Protein AF-A0A957TIJ0-F1 (afdb_monomer_lite)

Sequence (50 aa):
AGIAVGISGAAAIGAMAEKPEILGRALIVVGLAEGIAIYGLIISFMILTQ

Secondary structure (DSSP, 8-state):
-HHHHHHHHHHHHHHHHH-GGGHHHHHHHHHHHHHHHHHHHHHHHHHHT-

Radius of gyration: 14.34 Å; chains: 1; bounding box: 30×15×40 Å

pLDDT: mean 89.87, std 4.99, range [64.06, 96.25]

Structure (mmCIF, N/CA/C/O backbone):
data_AF-A0A957TIJ0-F1
#
_entry.id   AF-A0A957TIJ0-F1
#
loop_
_atom_site.group_PDB
_atom_site.id
_atom_site.type_symbol
_atom_site.label_atom_id
_atom_site.label_alt_id
_atom_site.label_comp_id
_atom_site.label_asym_id
_atom_site.label_entity_id
_atom_site.label_seq_id
_atom_site.pdbx_PDB_ins_code
_atom_site.Cartn_x
_atom_site.Cartn_y
_atom_site.Cartn_z
_atom_site.occupancy
_atom_site.B_iso_or_equiv
_atom_site.auth_seq_id
_atom_site.auth_comp_id
_atom_site.auth_asym_id
_atom_site.auth_atom_id
_atom_site.pdbx_PDB_model_num
ATOM 1 N N . ALA A 1 1 ? -7.161 -2.100 -0.896 1.00 75.25 1 ALA A N 1
ATOM 2 C CA . ALA A 1 1 ? -5.755 -1.649 -0.849 1.00 75.25 1 ALA A CA 1
ATOM 3 C C . ALA A 1 1 ? -4.813 -2.677 -1.473 1.00 75.25 1 ALA A C 1
ATOM 5 O O . ALA A 1 1 ? -4.296 -2.404 -2.543 1.00 75.25 1 ALA A O 1
ATOM 6 N N . GLY A 1 2 ? -4.658 -3.874 -0.888 1.00 84.75 2 GLY A N 1
ATOM 7 C CA . GLY A 1 2 ? -3.622 -4.836 -1.304 1.00 84.75 2 GLY A CA 1
ATOM 8 C C . GLY A 1 2 ? -3.598 -5.215 -2.791 1.00 84.75 2 GLY A C 1
ATOM 9 O O . GLY A 1 2 ? -2.532 -5.223 -3.389 1.00 84.75 2 GLY A O 1
ATOM 10 N N . ILE A 1 3 ? -4.756 -5.456 -3.416 1.00 90.44 3 ILE A N 1
ATOM 11 C CA . ILE A 1 3 ? -4.818 -5.819 -4.846 1.00 90.44 3 ILE A CA 1
ATOM 12 C C . ILE A 1 3 ? -4.354 -4.656 -5.735 1.00 90.44 3 ILE A C 1
ATOM 14 O O . ILE A 1 3 ? -3.512 -4.843 -6.607 1.00 90.44 3 ILE A O 1
ATOM 18 N N . ALA A 1 4 ? -4.868 -3.447 -5.490 1.00 89.00 4 ALA A N 1
ATOM 19 C CA . ALA A 1 4 ? -4.502 -2.260 -6.261 1.00 89.00 4 ALA A CA 1
ATOM 20 C C . ALA A 1 4 ? -3.013 -1.924 -6.100 1.00 89.00 4 ALA A C 1
ATOM 22 O O . ALA A 1 4 ? -2.328 -1.743 -7.101 1.00 89.00 4 ALA A O 1
ATOM 23 N N . VAL A 1 5 ? -2.511 -1.937 -4.858 1.00 90.88 5 VAL A N 1
ATOM 24 C CA . VAL A 1 5 ? -1.095 -1.704 -4.536 1.00 90.88 5 VAL A CA 1
ATOM 25 C C . VAL A 1 5 ? -0.199 -2.768 -5.170 1.00 90.88 5 VAL A C 1
ATOM 27 O O . VAL A 1 5 ? 0.833 -2.427 -5.739 1.00 90.88 5 VAL A O 1
ATOM 30 N N . GLY A 1 6 ? -0.598 -4.043 -5.135 1.00 91.31 6 GLY A N 1
ATOM 31 C CA . GLY A 1 6 ? 0.154 -5.139 -5.747 1.00 91.31 6 GLY A CA 1
ATOM 32 C C . GLY A 1 6 ? 0.276 -4.995 -7.264 1.00 91.31 6 GLY A C 1
ATOM 33 O O . GLY A 1 6 ? 1.370 -5.137 -7.808 1.00 91.31 6 GLY A O 1
ATOM 34 N N . ILE A 1 7 ? -0.817 -4.634 -7.943 1.00 93.44 7 ILE A N 1
ATOM 35 C CA . ILE A 1 7 ? -0.815 -4.404 -9.395 1.00 93.44 7 ILE A CA 1
ATOM 36 C C . ILE A 1 7 ? 0.004 -3.153 -9.744 1.00 93.44 7 ILE A C 1
ATOM 38 O O . ILE A 1 7 ? 0.875 -3.216 -10.613 1.00 93.44 7 ILE A O 1
ATOM 42 N N . SER A 1 8 ? -0.222 -2.027 -9.055 1.00 90.88 8 SER A N 1
ATOM 43 C CA . SER A 1 8 ? 0.524 -0.788 -9.309 1.00 90.88 8 SER A CA 1
ATOM 44 C C . SER A 1 8 ? 2.009 -0.926 -8.978 1.00 90.88 8 SER A C 1
ATOM 46 O O . SER A 1 8 ? 2.845 -0.379 -9.688 1.00 90.88 8 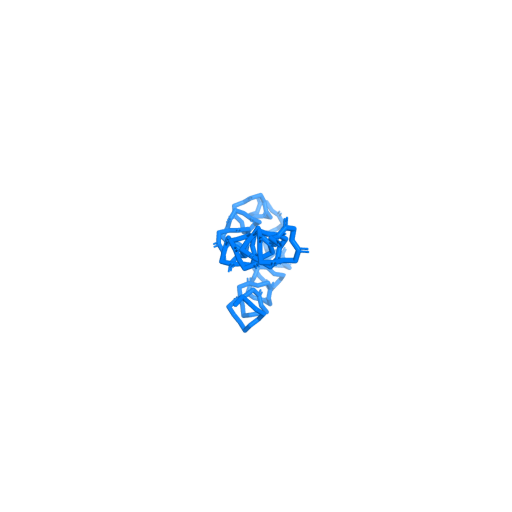SER A O 1
ATOM 48 N N . GLY A 1 9 ? 2.342 -1.677 -7.927 1.00 91.56 9 GLY A N 1
ATOM 49 C CA . GLY A 1 9 ? 3.712 -1.954 -7.510 1.00 91.56 9 GLY A CA 1
ATOM 50 C C . GLY A 1 9 ? 4.442 -2.832 -8.521 1.00 91.56 9 GLY A C 1
ATOM 51 O O . GLY A 1 9 ? 5.543 -2.488 -8.936 1.00 91.56 9 GLY A O 1
ATOM 52 N N . ALA A 1 10 ? 3.811 -3.909 -8.997 1.00 92.56 10 ALA A N 1
ATOM 53 C CA . ALA A 1 10 ? 4.387 -4.754 -10.043 1.00 92.56 10 ALA A CA 1
ATOM 54 C C . ALA A 1 10 ? 4.649 -3.963 -11.338 1.00 92.56 10 ALA A C 1
ATOM 56 O O . ALA A 1 10 ? 5.731 -4.066 -11.918 1.00 92.56 10 ALA A O 1
ATOM 57 N N . ALA A 1 11 ? 3.700 -3.116 -11.750 1.00 91.50 11 ALA A N 1
ATOM 58 C CA . ALA A 1 11 ? 3.869 -2.234 -12.903 1.00 91.50 11 ALA A CA 1
ATOM 59 C C . ALA A 1 11 ? 4.987 -1.197 -12.688 1.00 91.50 11 ALA A C 1
ATOM 61 O O . ALA A 1 11 ? 5.792 -0.969 -13.589 1.00 91.50 11 ALA A O 1
ATOM 62 N N . ALA A 1 12 ? 5.078 -0.604 -11.494 1.00 91.62 12 ALA A N 1
ATOM 63 C CA . ALA A 1 12 ? 6.122 0.353 -11.132 1.00 91.62 12 ALA A CA 1
ATOM 64 C C . ALA A 1 12 ? 7.526 -0.267 -11.186 1.00 91.62 12 ALA A C 1
ATOM 66 O O . ALA A 1 12 ? 8.438 0.335 -11.750 1.00 91.62 12 ALA A O 1
ATOM 67 N N . ILE A 1 13 ? 7.695 -1.477 -10.643 1.00 91.88 13 ILE A N 1
ATOM 68 C CA . ILE A 1 13 ? 8.973 -2.199 -10.664 1.00 91.88 13 ILE A CA 1
ATOM 69 C C . ILE A 1 13 ? 9.360 -2.590 -12.094 1.00 91.88 13 ILE A C 1
ATOM 71 O O . ILE A 1 13 ? 10.511 -2.394 -12.480 1.00 91.88 13 ILE A O 1
ATOM 75 N N . GLY A 1 14 ? 8.409 -3.071 -12.902 1.00 91.69 14 GLY A N 1
ATOM 76 C CA . GLY A 1 14 ? 8.657 -3.375 -14.314 1.00 91.69 1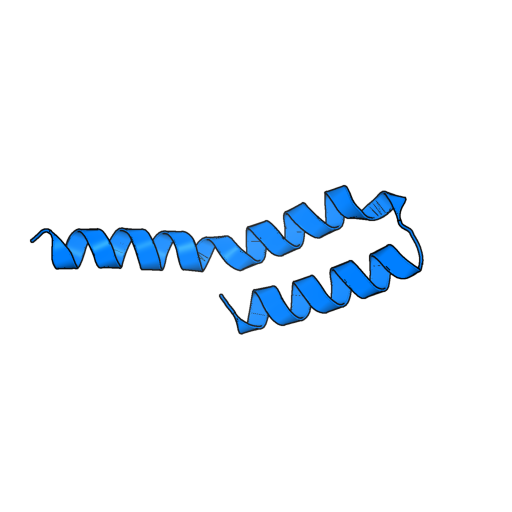4 GLY A CA 1
ATOM 77 C C . GLY A 1 14 ? 9.071 -2.138 -15.115 1.00 91.69 14 GLY A C 1
ATOM 78 O O . GLY A 1 14 ? 10.037 -2.175 -15.869 1.00 91.69 14 GLY A O 1
ATOM 79 N N . ALA A 1 15 ? 8.398 -1.009 -14.897 1.00 90.06 15 ALA A N 1
ATOM 80 C CA . ALA A 1 15 ? 8.712 0.235 -15.589 1.00 90.06 15 ALA A CA 1
ATOM 81 C C . ALA A 1 15 ? 10.062 0.833 -15.132 1.00 90.06 15 ALA A C 1
ATOM 83 O O . ALA A 1 15 ? 10.799 1.385 -15.948 1.00 90.06 15 ALA A O 1
ATOM 84 N N . MET A 1 16 ? 10.421 0.674 -13.852 1.00 89.25 16 MET A N 1
ATOM 85 C CA . MET A 1 16 ? 11.730 1.058 -13.312 1.00 89.25 16 MET A CA 1
ATOM 86 C C . MET A 1 16 ? 12.875 0.229 -13.903 1.00 89.25 16 MET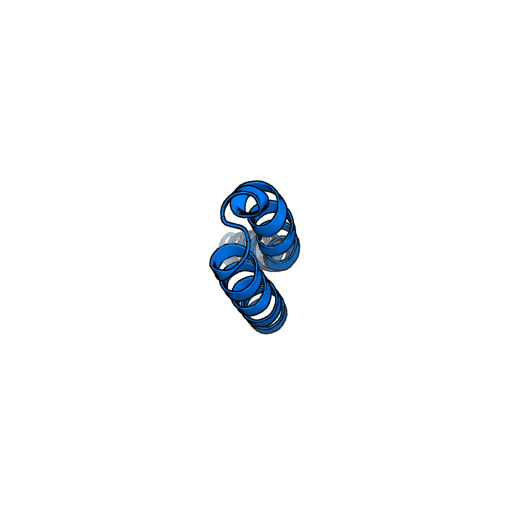 A C 1
ATOM 88 O O . MET A 1 16 ? 13.956 0.775 -14.115 1.00 89.25 16 MET A O 1
ATOM 92 N N . ALA A 1 17 ? 12.652 -1.062 -14.173 1.00 89.38 17 ALA A N 1
ATOM 93 C CA . ALA A 1 17 ? 13.668 -1.926 -14.776 1.00 89.38 17 ALA A CA 1
ATOM 94 C C . ALA A 1 17 ? 14.114 -1.415 -16.157 1.00 89.38 17 ALA A C 1
ATOM 96 O O . ALA A 1 17 ? 15.276 -1.571 -16.522 1.00 89.38 17 ALA A O 1
ATOM 97 N N . GLU A 1 18 ? 13.208 -0.764 -16.890 1.00 90.56 18 GLU A N 1
ATOM 98 C CA . GLU A 1 18 ? 13.495 -0.188 -18.204 1.00 90.56 18 GLU A CA 1
ATOM 99 C C . GLU A 1 18 ? 13.929 1.283 -18.128 1.00 90.56 18 GLU A C 1
ATOM 101 O O . GLU A 1 18 ? 14.774 1.730 -18.901 1.00 90.56 18 GLU A O 1
ATOM 106 N N . LYS A 1 19 ? 13.349 2.050 -17.195 1.00 92.31 19 LYS A N 1
ATOM 107 C CA . LYS A 1 19 ? 13.615 3.481 -16.998 1.00 92.31 19 LYS A CA 1
ATOM 108 C C . LYS A 1 19 ? 13.737 3.789 -15.500 1.00 92.31 19 LYS A C 1
ATOM 110 O O . LYS A 1 19 ? 12.740 4.107 -14.855 1.00 92.31 19 LYS A O 1
ATOM 115 N N . PRO A 1 20 ? 14.938 3.766 -14.905 1.00 86.69 20 PRO A N 1
ATOM 116 C CA . PRO A 1 20 ? 15.090 4.002 -13.465 1.00 86.69 20 PRO A CA 1
ATOM 117 C C . PRO A 1 20 ? 14.662 5.420 -13.042 1.00 86.69 20 PRO A C 1
ATOM 119 O O . PRO A 1 20 ? 14.245 5.646 -11.908 1.00 86.69 20 PRO A O 1
ATOM 122 N N . GLU A 1 21 ? 14.690 6.374 -13.974 1.00 91.75 21 GLU A N 1
ATOM 123 C CA . GLU A 1 21 ? 14.315 7.780 -13.781 1.00 91.75 21 GLU A CA 1
ATOM 124 C C . GLU A 1 21 ? 12.846 7.973 -13.361 1.00 91.75 21 GLU A C 1
ATOM 126 O O . GLU A 1 21 ? 12.502 8.970 -12.723 1.00 91.75 21 GLU A O 1
ATOM 131 N N . ILE A 1 22 ? 11.955 7.038 -13.722 1.00 89.81 22 ILE A N 1
ATOM 132 C CA . ILE A 1 22 ? 10.514 7.175 -13.461 1.00 89.81 22 ILE A CA 1
ATOM 133 C C . ILE A 1 22 ? 10.091 6.677 -12.076 1.00 89.81 22 ILE A C 1
ATOM 135 O O . ILE A 1 22 ? 8.921 6.845 -11.725 1.00 89.81 22 ILE A O 1
ATOM 139 N N . LEU A 1 23 ? 11.020 6.140 -11.268 1.00 86.19 23 LEU A N 1
ATOM 140 C CA . LEU A 1 23 ? 10.766 5.654 -9.905 1.00 86.19 23 LEU A CA 1
ATOM 141 C C . LEU A 1 23 ? 9.920 6.648 -9.096 1.00 86.19 23 LEU A C 1
ATOM 143 O O . LEU A 1 23 ? 8.886 6.278 -8.546 1.00 86.19 23 LEU A O 1
ATOM 147 N N . GLY A 1 24 ? 10.323 7.921 -9.060 1.00 86.69 24 GLY A N 1
ATOM 148 C CA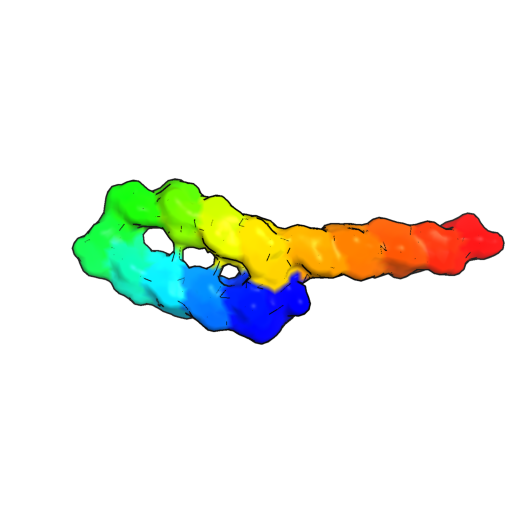 . GLY A 1 24 ? 9.640 8.935 -8.253 1.00 86.69 24 GLY A CA 1
ATOM 149 C C . GLY A 1 24 ? 8.177 9.147 -8.655 1.00 86.69 24 GLY A C 1
ATOM 150 O O . GLY A 1 24 ? 7.317 9.306 -7.795 1.00 86.69 24 GLY A O 1
ATOM 151 N N . ARG A 1 25 ? 7.863 9.082 -9.956 1.00 89.81 25 ARG A N 1
ATOM 152 C CA . ARG A 1 25 ? 6.480 9.191 -10.455 1.00 89.81 25 ARG A CA 1
ATOM 153 C C . ARG A 1 25 ? 5.687 7.915 -10.195 1.00 89.81 25 ARG A C 1
ATOM 155 O O . ARG A 1 25 ? 4.511 7.986 -9.850 1.00 89.81 25 ARG A O 1
ATOM 162 N N . ALA A 1 26 ? 6.332 6.760 -10.330 1.00 89.12 26 ALA A N 1
ATOM 163 C CA . ALA A 1 26 ? 5.713 5.468 -10.080 1.00 89.12 26 ALA A CA 1
ATOM 164 C C . ALA A 1 26 ? 5.327 5.302 -8.597 1.00 89.12 26 ALA A C 1
A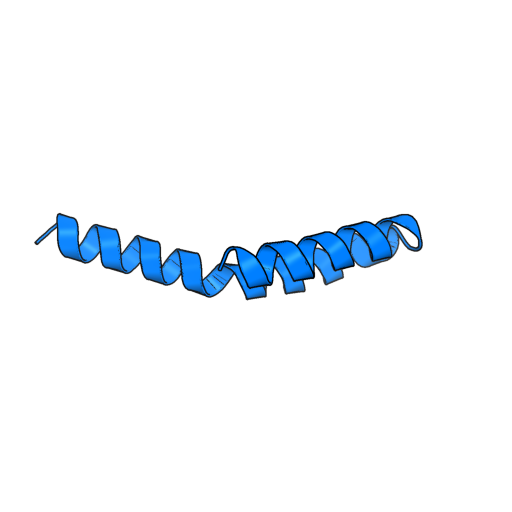TOM 166 O O . ALA A 1 26 ? 4.225 4.845 -8.299 1.00 89.12 26 ALA A O 1
ATOM 167 N N . LEU A 1 27 ? 6.173 5.767 -7.672 1.00 89.31 27 LEU A N 1
ATOM 168 C CA . LEU A 1 27 ? 5.892 5.750 -6.233 1.00 89.31 27 LEU A CA 1
ATOM 169 C C . LEU A 1 27 ? 4.671 6.594 -5.846 1.00 89.31 27 LEU A C 1
ATOM 171 O O . LEU A 1 27 ? 3.920 6.188 -4.964 1.00 89.31 27 LEU A O 1
ATOM 175 N N . ILE A 1 28 ? 4.417 7.718 -6.525 1.00 90.75 28 ILE A N 1
ATOM 176 C CA . ILE A 1 28 ? 3.207 8.526 -6.292 1.00 90.75 28 ILE A CA 1
ATOM 177 C C . ILE A 1 28 ? 1.949 7.710 -6.611 1.00 90.75 28 ILE A C 1
ATOM 179 O O . ILE A 1 28 ? 0.994 7.719 -5.841 1.00 90.75 28 ILE A O 1
ATOM 183 N N . VAL A 1 29 ? 1.951 6.966 -7.719 1.00 88.81 29 VAL A N 1
ATOM 184 C CA . VAL A 1 29 ? 0.803 6.144 -8.133 1.00 88.81 29 VAL A CA 1
ATOM 185 C C . VAL A 1 29 ? 0.575 4.980 -7.166 1.00 88.81 29 VAL A C 1
ATOM 187 O O . VAL A 1 29 ? -0.565 4.715 -6.788 1.00 88.81 29 VAL A O 1
ATOM 190 N N . VAL A 1 30 ? 1.650 4.321 -6.724 1.00 89.56 30 VAL A N 1
ATOM 191 C CA . VAL A 1 30 ? 1.570 3.245 -5.723 1.00 89.56 30 VAL A CA 1
ATOM 192 C C . VAL A 1 30 ? 1.055 3.781 -4.382 1.00 89.56 30 VAL A C 1
ATOM 194 O O . VAL A 1 30 ? 0.155 3.184 -3.797 1.00 89.56 30 VAL A O 1
ATOM 197 N N . GLY A 1 31 ? 1.545 4.941 -3.935 1.00 88.88 31 GLY A N 1
ATOM 198 C CA . GLY A 1 31 ? 1.078 5.589 -2.706 1.00 88.88 31 GLY A CA 1
ATOM 199 C C . GLY A 1 31 ? -0.390 6.026 -2.777 1.00 88.88 31 GLY A C 1
ATOM 200 O O . GLY A 1 31 ? -1.138 5.844 -1.818 1.00 88.88 31 GLY A O 1
ATOM 201 N N . LEU A 1 32 ? -0.851 6.521 -3.932 1.00 88.62 32 LEU A N 1
ATOM 202 C CA . LEU A 1 32 ? -2.270 6.831 -4.149 1.00 88.62 32 LEU A CA 1
ATOM 203 C C . LEU A 1 32 ? -3.154 5.576 -4.083 1.00 88.62 32 LEU A C 1
ATOM 205 O O . LEU A 1 32 ? -4.259 5.640 -3.543 1.00 88.62 32 LEU A O 1
ATOM 209 N N . ALA A 1 33 ? -2.673 4.427 -4.567 1.00 88.19 33 ALA A N 1
ATOM 210 C CA . ALA A 1 33 ? -3.389 3.154 -4.451 1.00 88.19 33 ALA A CA 1
ATOM 211 C C . ALA A 1 33 ? -3.523 2.663 -2.991 1.00 88.19 33 ALA A C 1
ATOM 213 O O . ALA A 1 33 ? -4.431 1.885 -2.673 1.00 88.19 33 ALA A O 1
ATOM 214 N N . GLU A 1 34 ? -2.652 3.129 -2.090 1.00 88.94 34 GLU A N 1
ATOM 215 C CA . GLU A 1 34 ? -2.627 2.743 -0.677 1.00 88.94 34 GLU A CA 1
ATOM 216 C C . GLU A 1 34 ? -3.549 3.593 0.218 1.00 88.94 34 GLU A C 1
ATOM 218 O O . GLU A 1 34 ? -3.928 3.145 1.299 1.00 88.94 34 GLU A O 1
ATOM 223 N N . GLY A 1 35 ? -4.005 4.771 -0.227 1.00 87.31 35 GLY A N 1
ATOM 224 C CA . GLY A 1 35 ? -4.750 5.725 0.615 1.00 87.31 35 GLY A CA 1
ATOM 225 C C . GLY A 1 35 ? -5.984 5.150 1.329 1.00 87.31 35 GLY A C 1
ATOM 226 O O . GLY A 1 35 ? -6.297 5.538 2.454 1.00 87.31 35 GLY A O 1
ATOM 227 N N . ILE A 1 36 ? -6.651 4.152 0.738 1.00 87.81 36 ILE A N 1
ATOM 228 C CA . ILE A 1 36 ? -7.806 3.489 1.362 1.00 87.81 36 ILE A CA 1
ATOM 229 C C . ILE A 1 36 ? -7.441 2.644 2.597 1.00 87.81 36 ILE A C 1
ATOM 231 O O . ILE A 1 36 ? -8.282 2.450 3.473 1.00 87.81 36 ILE A O 1
ATOM 235 N N . ALA A 1 37 ? -6.197 2.161 2.699 1.00 89.69 37 ALA A N 1
ATOM 236 C CA . ALA A 1 37 ? -5.714 1.440 3.878 1.00 89.69 37 ALA A CA 1
ATOM 237 C C . ALA A 1 37 ? -5.586 2.365 5.094 1.00 89.69 37 ALA A C 1
ATOM 239 O O . ALA A 1 37 ? -5.941 1.967 6.201 1.00 89.69 37 ALA A O 1
ATOM 240 N N . ILE A 1 38 ? -5.147 3.609 4.878 1.00 90.69 38 ILE A N 1
ATOM 241 C CA . ILE A 1 38 ? -5.001 4.612 5.939 1.00 90.69 38 ILE A CA 1
ATOM 242 C C . ILE A 1 38 ? -6.365 4.928 6.556 1.00 90.69 38 ILE A C 1
ATOM 244 O O . ILE A 1 38 ? -6.503 4.921 7.777 1.00 90.69 38 ILE A O 1
ATOM 248 N N . TYR A 1 39 ? -7.398 5.119 5.731 1.00 91.12 39 TYR A N 1
ATOM 249 C CA . TYR A 1 39 ? -8.758 5.312 6.238 1.00 91.12 39 TYR A CA 1
ATOM 250 C C . TYR A 1 39 ? -9.258 4.094 7.020 1.00 91.12 39 TYR A C 1
ATOM 252 O O . TYR A 1 39 ? -9.788 4.258 8.115 1.00 91.12 39 TYR A O 1
ATOM 260 N N . GLY A 1 40 ? -9.037 2.874 6.516 1.00 91.88 40 GLY A N 1
ATOM 261 C CA . GLY A 1 40 ? -9.391 1.647 7.238 1.00 91.88 40 GLY A CA 1
ATOM 262 C C . GLY A 1 40 ? -8.712 1.538 8.608 1.00 91.88 40 GLY A C 1
ATOM 263 O O . GLY A 1 40 ? -9.359 1.173 9.590 1.00 91.88 40 GLY A O 1
ATOM 264 N N . LEU A 1 41 ? -7.434 1.917 8.696 1.00 93.38 41 LEU A N 1
ATOM 265 C CA . LEU A 1 41 ? -6.677 1.950 9.946 1.00 9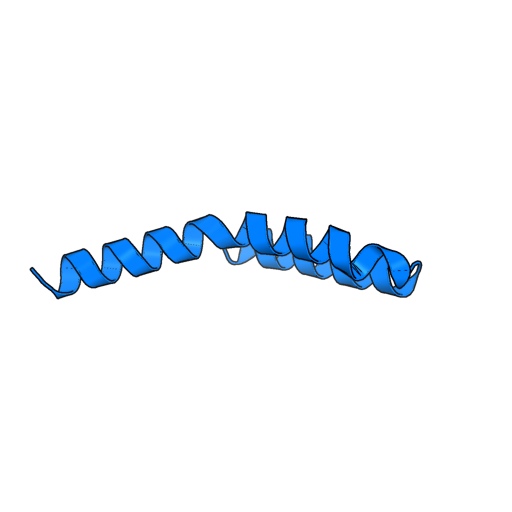3.38 41 LEU A CA 1
ATOM 266 C C . LEU A 1 41 ? -7.242 2.980 10.935 1.00 93.38 41 LEU A C 1
ATOM 268 O O . LEU A 1 41 ? -7.480 2.642 12.092 1.00 93.38 41 LEU A O 1
ATOM 272 N N . ILE A 1 42 ? -7.502 4.210 10.479 1.00 94.44 42 ILE A N 1
ATOM 273 C CA . ILE A 1 42 ? -8.074 5.280 11.313 1.00 94.44 42 ILE A CA 1
ATOM 274 C C . ILE A 1 42 ? -9.428 4.846 11.879 1.00 94.44 42 ILE A C 1
ATOM 276 O O . ILE A 1 42 ? -9.647 4.935 13.085 1.00 94.44 42 ILE A O 1
ATOM 280 N N . ILE A 1 43 ? -10.315 4.325 11.028 1.00 94.69 43 ILE A N 1
ATOM 281 C CA . ILE A 1 43 ? -11.637 3.854 11.453 1.00 94.69 43 ILE A CA 1
ATOM 282 C C . ILE A 1 43 ? -11.516 2.690 12.444 1.00 94.69 43 ILE A C 1
ATOM 284 O O . ILE A 1 43 ? -12.247 2.657 13.429 1.00 94.69 43 ILE A O 1
ATOM 288 N N . SER A 1 44 ? -10.561 1.778 12.246 1.00 95.38 44 SER A N 1
ATOM 289 C CA . SER A 1 44 ? -10.328 0.672 13.184 1.00 95.38 44 SER A CA 1
ATOM 290 C C . SER A 1 44 ? -9.933 1.179 14.575 1.00 95.38 44 SER A C 1
ATOM 292 O O . SER A 1 44 ? -10.471 0.702 15.571 1.00 95.38 44 SER A O 1
ATOM 294 N N . PHE A 1 45 ? -9.056 2.186 14.663 1.00 96.25 45 PHE A N 1
ATOM 295 C CA . PHE A 1 45 ? -8.700 2.809 15.942 1.00 96.25 45 PHE A CA 1
ATOM 296 C C . PHE A 1 45 ? -9.858 3.579 16.575 1.00 96.25 45 PHE A C 1
ATOM 298 O O . PHE A 1 45 ? -10.022 3.512 17.792 1.00 96.25 45 PHE A O 1
ATOM 305 N N . MET A 1 46 ? -10.669 4.278 15.776 1.00 95.75 46 MET A N 1
ATOM 306 C CA . MET A 1 46 ? -11.868 4.957 16.276 1.00 95.75 46 MET A CA 1
ATOM 307 C C . MET A 1 46 ? -12.853 3.963 16.898 1.00 95.75 46 MET A C 1
ATOM 309 O O . MET A 1 46 ? -13.361 4.234 17.976 1.00 95.75 46 MET A O 1
ATOM 313 N N . ILE A 1 47 ? -13.075 2.808 16.260 1.00 96.19 47 ILE A N 1
ATOM 314 C CA . ILE A 1 47 ? -13.953 1.748 16.783 1.00 96.19 47 ILE A CA 1
ATOM 315 C C . ILE A 1 47 ? -13.379 1.129 18.063 1.00 96.19 47 ILE A C 1
ATOM 317 O O . ILE A 1 47 ? -14.122 0.889 19.003 1.00 96.19 47 ILE A O 1
ATOM 321 N N . LEU A 1 48 ? -12.068 0.874 18.116 1.00 94.88 48 LEU A N 1
ATOM 322 C CA . LEU A 1 48 ? -11.416 0.265 19.284 1.00 94.88 48 LEU A CA 1
ATOM 323 C C . LEU A 1 48 ? -11.288 1.206 20.492 1.00 94.88 48 LEU A C 1
ATOM 325 O O . LEU A 1 48 ? -11.049 0.733 21.598 1.00 94.88 48 LEU A O 1
ATOM 329 N N . THR A 1 49 ? -11.384 2.517 20.269 1.00 88.38 49 THR A N 1
ATOM 330 C CA . THR A 1 49 ? -11.253 3.553 21.309 1.00 88.38 49 THR A CA 1
ATOM 331 C C . THR A 1 49 ? -12.619 4.088 21.772 1.00 88.38 49 THR A C 1
ATOM 333 O O . THR A 1 49 ? -12.664 4.981 22.618 1.00 88.38 49 THR A O 1
ATOM 336 N N . GLN A 1 50 ? -13.726 3.567 21.225 1.00 64.06 50 GLN A N 1
ATOM 337 C CA . GLN A 1 50 ? -15.065 3.732 21.806 1.00 64.06 50 GLN A CA 1
ATOM 338 C C . GLN A 1 50 ? -15.270 2.776 22.980 1.00 64.06 50 GLN A C 1
ATOM 340 O O . GLN A 1 50 ? -15.938 3.211 23.944 1.00 64.06 50 GLN A O 1
#

Foldseek 3Di:
DVVQLVVLVVVLVVVCVVPVPCNVVSVVSSVVSCVVVVVVVVVVVVVVVD